Protein AF-A0A497MP72-F1 (afdb_monomer_lite)

Sequence (82 aa):
MFFEFDSFIDFIKEITRYKSTLRIFETLALDQDTIQIRAISQTQKNTYYFEDIFDAKQAQRIINQLYDLGFVKARSIKMWEG

pLDDT: mean 82.25, std 14.63, range [37.78, 95.0]

Secondary structure (DSSP, 8-state):
-EEEES-HHHHHHHHHHTTPPEEEEEEEE-SSSEEEEEEEEE-SS-EEEEEEEEEHHHHHHHHHHHHHTTS--S--------

Structure (mmCIF, N/CA/C/O backbone):
data_AF-A0A497MP72-F1
#
_entry.id   AF-A0A497MP72-F1
#
loop_
_atom_site.group_PDB
_atom_site.id
_atom_site.type_symbol
_atom_site.label_atom_id
_atom_site.label_alt_id
_atom_site.label_comp_id
_atom_site.label_asym_id
_atom_site.label_entity_id
_atom_site.label_seq_id
_atom_site.pdbx_PDB_ins_code
_atom_site.Cartn_x
_atom_site.Cartn_y
_atom_site.Cartn_z
_atom_site.occupancy
_atom_site.B_iso_or_equiv
_atom_site.auth_seq_id
_atom_site.auth_comp_id
_atom_site.auth_asym_id
_atom_site.auth_atom_id
_atom_site.pdbx_PDB_model_num
ATOM 1 N N . MET A 1 1 ? -3.378 12.359 15.909 1.00 87.38 1 MET A N 1
ATOM 2 C CA . MET A 1 1 ? -1.932 12.047 15.944 1.00 87.38 1 MET A CA 1
ATOM 3 C C . MET A 1 1 ? -1.531 11.473 14.594 1.00 87.38 1 MET A C 1
ATOM 5 O O . MET A 1 1 ? -2.366 10.814 13.979 1.00 87.38 1 MET A O 1
ATOM 9 N N . PHE A 1 2 ? -0.332 11.787 14.111 1.00 91.56 2 PHE A N 1
ATOM 10 C CA . PHE A 1 2 ? 0.166 11.349 12.805 1.00 91.56 2 PHE A CA 1
ATOM 11 C C . PHE A 1 2 ? 1.231 10.269 13.004 1.00 91.56 2 PHE A C 1
ATOM 13 O O . PHE A 1 2 ? 2.085 10.432 13.873 1.00 91.56 2 PHE A O 1
ATOM 20 N N . PHE A 1 3 ? 1.136 9.176 12.251 1.00 92.56 3 PHE A N 1
ATOM 21 C CA . PHE A 1 3 ? 2.057 8.044 12.317 1.00 92.56 3 PHE A CA 1
ATOM 22 C C . PHE A 1 3 ? 2.551 7.702 10.915 1.00 92.56 3 PHE A C 1
ATOM 24 O O . PHE A 1 3 ? 1.735 7.436 10.031 1.00 92.56 3 PHE A O 1
ATOM 31 N N . GLU A 1 4 ? 3.866 7.673 10.749 1.00 94.94 4 GLU A N 1
ATOM 32 C CA . GLU A 1 4 ? 4.548 7.270 9.520 1.00 94.94 4 GLU A CA 1
ATOM 33 C C . GLU A 1 4 ? 5.116 5.862 9.699 1.00 94.94 4 GLU A C 1
ATOM 35 O O . GLU A 1 4 ? 5.550 5.498 10.795 1.00 94.94 4 GLU A O 1
ATOM 40 N N . PHE A 1 5 ? 5.060 5.058 8.641 1.00 93.94 5 PHE A N 1
ATOM 41 C CA . PHE A 1 5 ? 5.540 3.681 8.642 1.00 93.94 5 PHE A CA 1
ATOM 42 C C . PHE A 1 5 ? 6.574 3.501 7.540 1.00 93.94 5 PHE A C 1
ATOM 44 O O . PHE A 1 5 ? 6.274 3.767 6.381 1.00 93.94 5 PHE A O 1
ATOM 51 N N . ASP A 1 6 ? 7.727 2.938 7.894 1.00 91.88 6 ASP A N 1
ATOM 52 C CA . ASP A 1 6 ? 8.752 2.524 6.924 1.00 91.88 6 ASP A CA 1
ATOM 53 C C . ASP A 1 6 ? 8.427 1.158 6.290 1.00 91.88 6 ASP A C 1
ATOM 55 O O . ASP A 1 6 ? 8.980 0.763 5.272 1.00 91.88 6 ASP A O 1
ATOM 59 N N . SER A 1 7 ? 7.525 0.392 6.913 1.00 90.50 7 SER A N 1
ATOM 60 C CA . SER A 1 7 ? 7.158 -0.966 6.509 1.00 90.50 7 SER A CA 1
ATOM 61 C C . SER A 1 7 ? 5.713 -1.005 6.038 1.00 90.50 7 SER A C 1
ATOM 63 O O . SER A 1 7 ? 4.779 -0.806 6.823 1.00 90.50 7 SER A O 1
ATOM 65 N N . PHE A 1 8 ? 5.516 -1.345 4.760 1.00 88.25 8 PHE A N 1
ATOM 66 C CA . PHE A 1 8 ? 4.177 -1.499 4.187 1.00 88.25 8 PHE A CA 1
ATOM 67 C C . PHE A 1 8 ? 3.354 -2.539 4.955 1.00 88.25 8 PHE A C 1
ATOM 69 O O . PHE A 1 8 ? 2.165 -2.356 5.204 1.00 88.25 8 PHE A O 1
ATOM 76 N N . ILE A 1 9 ? 3.996 -3.629 5.385 1.00 89.75 9 ILE A N 1
ATOM 77 C CA . ILE A 1 9 ? 3.339 -4.696 6.142 1.00 89.75 9 ILE A CA 1
ATOM 78 C C . ILE A 1 9 ? 2.816 -4.163 7.478 1.00 89.75 9 ILE A C 1
ATOM 80 O O . ILE A 1 9 ? 1.692 -4.488 7.864 1.00 89.75 9 ILE A O 1
ATOM 84 N N . ASP A 1 10 ? 3.601 -3.355 8.187 1.00 91.19 10 ASP A N 1
ATOM 85 C CA . ASP A 1 10 ?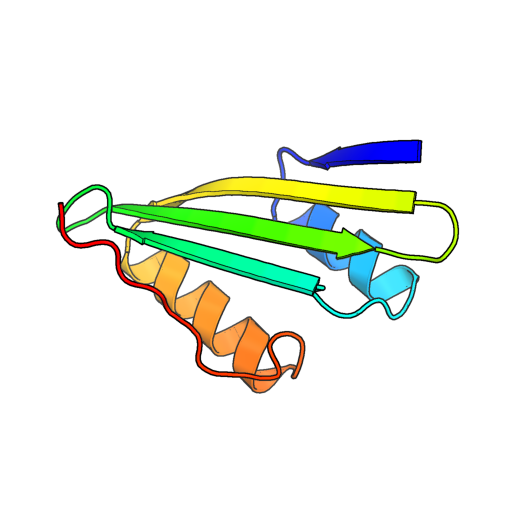 3.189 -2.834 9.491 1.00 91.19 10 ASP A CA 1
ATOM 86 C C . ASP A 1 10 ? 2.116 -1.754 9.354 1.00 91.19 10 ASP A C 1
ATOM 88 O O . ASP A 1 10 ? 1.151 -1.766 10.121 1.00 91.19 10 ASP A O 1
ATOM 92 N N . PHE A 1 11 ? 2.186 -0.935 8.300 1.00 92.12 11 PHE A N 1
ATOM 93 C CA . PHE A 1 11 ? 1.091 -0.050 7.910 1.00 92.12 11 PHE A CA 1
ATOM 94 C C . PHE A 1 11 ? -0.213 -0.833 7.686 1.00 92.12 11 PHE A C 1
ATOM 96 O O . PHE A 1 11 ? -1.236 -0.527 8.304 1.00 92.12 11 PHE A O 1
ATOM 103 N N . ILE A 1 12 ? -0.183 -1.891 6.864 1.00 89.00 12 ILE A N 1
ATOM 104 C CA . ILE A 1 12 ? -1.366 -2.716 6.579 1.00 89.00 12 ILE A CA 1
ATOM 105 C C . ILE A 1 12 ? -1.912 -3.380 7.847 1.00 89.00 12 ILE A C 1
ATOM 107 O O . ILE A 1 12 ? -3.129 -3.375 8.067 1.00 89.00 12 ILE A O 1
ATOM 111 N N . LYS A 1 13 ? -1.046 -3.917 8.715 1.00 89.44 13 LYS A N 1
ATOM 112 C CA . LYS A 1 13 ? -1.468 -4.488 10.005 1.00 89.44 13 LYS A CA 1
ATOM 113 C C . LYS A 1 13 ? -2.204 -3.457 10.855 1.00 89.44 13 LYS A C 1
ATOM 115 O O . LYS A 1 13 ? -3.251 -3.781 11.419 1.00 89.44 13 LYS A O 1
ATOM 120 N N . GLU A 1 14 ? -1.689 -2.233 10.934 1.00 89.38 14 GLU A N 1
ATOM 121 C CA . GLU A 1 14 ? -2.263 -1.198 11.790 1.00 89.38 14 GLU A CA 1
ATOM 122 C C . GLU A 1 14 ? -3.628 -0.735 11.276 1.00 89.38 14 GLU A C 1
ATOM 124 O O . GLU A 1 14 ? -4.606 -0.701 12.029 1.00 89.38 14 GLU A O 1
ATOM 129 N N . ILE A 1 15 ? -3.749 -0.462 9.974 1.00 87.31 15 ILE A N 1
ATOM 130 C CA . ILE A 1 15 ? -5.031 -0.026 9.405 1.00 87.31 15 ILE A CA 1
ATOM 131 C C . ILE A 1 15 ? -6.084 -1.141 9.473 1.00 87.31 15 ILE A C 1
ATOM 133 O O . ILE A 1 15 ? -7.262 -0.859 9.705 1.00 87.31 15 ILE A O 1
ATOM 137 N N . THR A 1 16 ? -5.663 -2.406 9.356 1.00 85.94 16 THR A N 1
ATOM 138 C CA . THR A 1 16 ? -6.550 -3.572 9.481 1.00 85.94 16 THR A CA 1
ATOM 139 C C . THR A 1 16 ? -7.008 -3.767 10.924 1.00 85.94 16 THR A C 1
ATOM 141 O O . THR A 1 16 ? -8.193 -4.014 11.157 1.00 85.94 16 THR A O 1
ATOM 144 N N . ARG A 1 17 ? -6.113 -3.589 11.910 1.00 86.12 17 ARG A N 1
ATOM 145 C CA . ARG A 1 17 ? -6.434 -3.667 13.349 1.00 86.12 17 ARG A CA 1
ATOM 146 C C . ARG A 1 17 ? -7.591 -2.740 13.718 1.00 86.12 17 ARG A C 1
ATOM 148 O O . ARG A 1 17 ? -8.478 -3.136 14.470 1.00 86.12 17 ARG A O 1
ATOM 155 N N . TYR A 1 18 ? -7.608 -1.533 13.159 1.00 81.69 18 TYR A N 1
ATOM 156 C CA . TYR A 1 18 ? -8.660 -0.546 13.412 1.00 81.69 18 TYR A CA 1
ATOM 157 C C . TYR A 1 18 ? -9.822 -0.590 12.417 1.00 81.69 18 TYR A C 1
ATOM 159 O O . TYR A 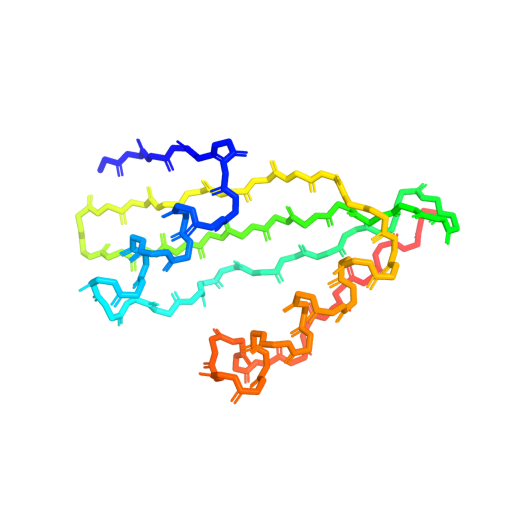1 18 ? -10.693 0.279 12.472 1.00 81.69 18 TYR A O 1
ATOM 167 N N . LYS A 1 19 ? -9.859 -1.590 11.522 1.00 76.12 19 LYS A N 1
ATOM 168 C CA . LYS A 1 19 ? -10.864 -1.723 10.451 1.00 76.12 19 LYS A CA 1
ATOM 169 C C . LYS A 1 19 ? -11.018 -0.434 9.634 1.00 76.12 19 LYS A C 1
ATOM 171 O O . LYS A 1 19 ? -12.121 -0.061 9.234 1.00 76.12 19 LYS A O 1
ATOM 176 N N . SER A 1 20 ? -9.908 0.266 9.429 1.00 74.38 20 SER A N 1
ATOM 177 C CA . SER A 1 20 ? -9.868 1.534 8.713 1.00 74.38 20 SER A CA 1
ATOM 178 C C . SER A 1 20 ? -9.692 1.286 7.217 1.00 74.38 20 SER A C 1
ATOM 180 O O . SER A 1 20 ? -8.878 0.462 6.807 1.00 74.38 20 SER A O 1
ATOM 182 N N . THR A 1 21 ? -10.441 2.011 6.390 1.00 74.69 21 THR A N 1
ATOM 183 C CA . THR A 1 21 ? -10.279 1.984 4.930 1.00 74.69 21 THR A CA 1
ATOM 184 C C . THR A 1 21 ? -9.188 2.954 4.496 1.00 74.69 21 THR A C 1
ATOM 186 O O . THR A 1 21 ? -9.040 4.020 5.102 1.00 74.69 21 THR A O 1
ATOM 189 N N . LEU A 1 22 ? -8.488 2.643 3.403 1.00 80.31 22 LEU A N 1
ATOM 190 C CA . LEU A 1 22 ? -7.595 3.612 2.771 1.00 80.31 22 LEU A CA 1
ATOM 191 C C . LEU A 1 22 ? -8.422 4.813 2.300 1.00 80.31 22 LEU A C 1
ATOM 193 O O . LEU A 1 22 ? -9.419 4.665 1.592 1.00 80.31 22 LEU A O 1
ATOM 197 N N . ARG A 1 23 ? -8.039 6.004 2.760 1.00 79.38 23 ARG A N 1
ATOM 198 C CA . ARG A 1 23 ? -8.644 7.278 2.355 1.00 79.38 23 ARG A CA 1
ATOM 199 C C . ARG A 1 23 ? -7.996 7.797 1.085 1.00 79.38 23 ARG A C 1
ATOM 201 O O . ARG A 1 23 ? -8.698 8.290 0.210 1.00 79.38 23 ARG A O 1
ATOM 208 N N . ILE A 1 24 ? -6.675 7.672 1.011 1.00 80.12 24 ILE A N 1
ATOM 209 C CA . ILE A 1 24 ? -5.867 8.031 -0.148 1.00 80.12 24 ILE A CA 1
ATOM 210 C C . ILE A 1 24 ? -4.998 6.822 -0.467 1.00 80.12 24 ILE A C 1
ATOM 212 O O . ILE A 1 24 ? -4.400 6.225 0.428 1.00 80.12 24 ILE A O 1
ATOM 216 N N . PHE A 1 25 ? -4.969 6.451 -1.738 1.00 84.62 25 PHE A N 1
ATOM 217 C CA . PHE A 1 25 ? -4.042 5.475 -2.280 1.00 84.62 25 PHE A CA 1
ATOM 218 C C . PHE A 1 25 ? -3.642 5.970 -3.667 1.00 84.62 25 PHE A C 1
ATOM 220 O O . PHE A 1 25 ? -4.463 5.989 -4.585 1.00 84.62 25 PHE A O 1
ATOM 227 N N . GLU A 1 26 ? -2.411 6.448 -3.776 1.00 84.88 26 GLU A N 1
ATOM 228 C CA . GLU A 1 26 ? -1.838 7.068 -4.962 1.00 84.88 26 GLU A CA 1
ATOM 229 C C . GLU A 1 26 ? -0.642 6.243 -5.420 1.00 84.88 26 GLU A C 1
ATOM 231 O O . GLU A 1 26 ? 0.144 5.751 -4.610 1.00 84.88 26 GLU A O 1
ATOM 236 N N . THR A 1 27 ? -0.512 6.096 -6.731 1.00 85.06 27 THR A N 1
ATOM 237 C CA . THR A 1 27 ? 0.628 5.435 -7.360 1.00 85.06 27 THR A CA 1
ATOM 238 C C . THR A 1 27 ? 1.200 6.372 -8.407 1.00 85.06 27 THR A C 1
ATOM 240 O O . THR A 1 27 ? 0.453 6.823 -9.279 1.00 85.06 27 THR A O 1
ATOM 243 N N . LEU A 1 28 ? 2.498 6.638 -8.342 1.00 85.75 28 LEU A N 1
ATOM 244 C CA . LEU A 1 28 ? 3.218 7.468 -9.299 1.00 85.75 28 LEU A CA 1
ATOM 245 C C . LEU A 1 28 ? 4.293 6.614 -9.971 1.00 85.75 28 LEU A C 1
ATOM 247 O O . LEU A 1 28 ? 5.158 6.069 -9.290 1.00 85.75 28 LEU A O 1
ATOM 251 N N . ALA A 1 29 ? 4.229 6.476 -11.294 1.00 86.69 29 ALA A N 1
ATOM 252 C CA . ALA A 1 29 ? 5.311 5.856 -12.051 1.00 86.69 29 ALA A CA 1
ATOM 253 C C . ALA A 1 29 ? 6.489 6.838 -12.087 1.00 86.69 29 ALA A C 1
ATOM 255 O O . ALA A 1 29 ? 6.333 7.953 -12.582 1.00 86.69 29 ALA A O 1
ATOM 256 N N . LEU A 1 30 ? 7.630 6.450 -11.515 1.00 82.19 30 LEU A N 1
ATOM 257 C CA . LEU A 1 30 ? 8.839 7.280 -11.531 1.00 82.19 30 LEU A CA 1
ATOM 258 C C . LEU A 1 30 ? 9.681 6.984 -12.778 1.00 82.19 30 LEU A C 1
ATOM 260 O O . LEU A 1 30 ? 10.246 7.898 -13.376 1.00 82.19 30 LEU A O 1
ATOM 264 N N . ASP A 1 31 ? 9.715 5.719 -13.194 1.00 85.56 31 ASP A N 1
ATOM 265 C CA . ASP A 1 31 ? 10.321 5.245 -14.437 1.00 85.56 31 ASP A CA 1
ATOM 266 C C . ASP A 1 31 ? 9.593 3.971 -14.938 1.00 85.56 31 ASP A C 1
ATOM 268 O O . ASP A 1 31 ? 8.488 3.659 -14.488 1.00 85.56 31 ASP A O 1
ATOM 272 N N . GLN A 1 32 ? 10.166 3.253 -15.915 1.00 82.06 32 GLN A N 1
ATOM 273 C CA . GLN A 1 32 ? 9.562 2.030 -16.476 1.00 82.06 32 GLN A CA 1
ATOM 274 C C . GLN A 1 32 ? 9.524 0.853 -15.489 1.00 82.06 32 GLN A C 1
ATOM 276 O O . GLN A 1 32 ? 8.687 -0.041 -15.633 1.00 82.06 32 GLN A O 1
ATOM 281 N N . ASP A 1 33 ? 10.412 0.855 -14.500 1.00 89.00 33 ASP A N 1
ATOM 282 C CA . ASP A 1 33 ? 10.652 -0.247 -13.581 1.00 89.00 33 ASP A CA 1
ATOM 283 C C . ASP A 1 33 ? 10.269 0.087 -12.135 1.00 89.00 33 ASP A C 1
ATOM 285 O O . ASP A 1 33 ? 10.178 -0.838 -11.332 1.00 89.00 33 ASP A O 1
ATOM 289 N N . THR A 1 34 ? 9.974 1.345 -11.793 1.00 90.56 34 THR A N 1
ATOM 290 C CA . THR A 1 34 ? 9.665 1.774 -10.424 1.00 90.56 34 THR A CA 1
ATOM 291 C C . THR A 1 34 ? 8.364 2.572 -10.307 1.00 90.56 34 THR A C 1
ATOM 293 O O . THR A 1 34 ? 8.021 3.443 -11.112 1.00 90.56 34 THR A O 1
ATOM 296 N N . ILE A 1 35 ? 7.606 2.262 -9.255 1.00 90.00 35 ILE A N 1
ATOM 297 C CA . ILE A 1 35 ? 6.346 2.909 -8.899 1.00 90.00 35 ILE A CA 1
ATOM 298 C C . ILE A 1 35 ? 6.418 3.313 -7.431 1.00 90.00 35 ILE A C 1
ATOM 300 O O . ILE A 1 35 ? 6.576 2.475 -6.542 1.00 90.00 35 ILE A O 1
ATOM 304 N N . GLN A 1 36 ? 6.236 4.601 -7.173 1.00 91.00 36 GLN A N 1
ATOM 305 C CA . GLN A 1 36 ? 6.007 5.112 -5.834 1.00 91.00 36 GLN A CA 1
ATOM 306 C C . GLN A 1 36 ? 4.562 4.837 -5.420 1.00 91.00 36 GLN A C 1
ATOM 308 O O . GLN A 1 36 ? 3.628 5.144 -6.162 1.00 91.00 36 GLN A O 1
ATOM 313 N N . ILE A 1 37 ? 4.371 4.285 -4.226 1.00 90.31 37 ILE A N 1
ATOM 314 C CA . ILE A 1 37 ? 3.059 4.102 -3.607 1.00 90.31 37 ILE A CA 1
ATOM 315 C C . ILE A 1 37 ? 2.968 5.034 -2.411 1.00 90.31 37 ILE A C 1
ATOM 317 O O . ILE A 1 37 ? 3.787 4.948 -1.502 1.00 90.31 37 ILE A O 1
ATOM 321 N N . ARG A 1 38 ? 1.919 5.856 -2.373 1.00 91.12 38 ARG A N 1
ATOM 322 C CA . ARG A 1 38 ? 1.540 6.658 -1.210 1.00 91.12 38 ARG A CA 1
ATOM 323 C C . ARG A 1 38 ? 0.164 6.234 -0.721 1.00 91.12 38 ARG A C 1
ATOM 325 O O . ARG A 1 38 ? -0.802 6.205 -1.481 1.00 91.12 38 ARG A O 1
ATOM 332 N N . ALA A 1 39 ? 0.055 5.932 0.564 1.00 91.00 39 ALA A N 1
ATOM 333 C CA . ALA A 1 39 ? -1.175 5.474 1.183 1.00 91.00 39 ALA A CA 1
ATOM 334 C C . ALA A 1 39 ? -1.451 6.234 2.482 1.00 91.00 39 ALA A C 1
ATOM 336 O O . ALA A 1 39 ? -0.580 6.393 3.334 1.00 91.00 39 ALA A O 1
ATOM 337 N N . ILE A 1 40 ? -2.699 6.672 2.650 1.00 89.75 40 ILE A N 1
ATOM 338 C CA . ILE A 1 40 ? -3.174 7.324 3.870 1.00 89.75 40 ILE A CA 1
ATOM 339 C C . ILE A 1 40 ? -4.438 6.629 4.344 1.00 89.75 40 ILE A C 1
ATOM 341 O O . ILE A 1 40 ? -5.405 6.460 3.597 1.00 89.75 40 ILE A O 1
ATOM 345 N N . SER A 1 41 ? -4.451 6.271 5.620 1.00 89.12 41 SER A N 1
ATOM 346 C CA . SER A 1 41 ? -5.625 5.769 6.325 1.00 89.12 41 SER A CA 1
ATOM 347 C C . SER A 1 41 ? -5.902 6.645 7.534 1.00 89.12 41 SER A C 1
ATOM 349 O O . SER A 1 41 ? -4.983 7.177 8.151 1.00 89.12 41 SER A O 1
ATOM 351 N N . GLN A 1 42 ? -7.172 6.821 7.883 1.00 86.56 42 GLN A N 1
ATOM 352 C CA . GLN A 1 42 ? -7.551 7.731 8.957 1.00 86.56 42 GLN A CA 1
ATOM 353 C C . GLN A 1 42 ? -8.667 7.140 9.814 1.00 86.56 42 GLN A C 1
ATOM 355 O O . GLN A 1 42 ? -9.728 6.768 9.309 1.00 86.56 42 GLN A O 1
ATOM 360 N N . THR A 1 43 ? -8.442 7.125 11.125 1.00 87.25 43 THR A N 1
ATOM 361 C CA . THR A 1 43 ? -9.468 6.889 12.148 1.00 87.25 43 THR A CA 1
ATOM 362 C C . THR A 1 43 ? -9.906 8.220 12.763 1.00 87.25 43 THR A C 1
ATOM 364 O O . THR A 1 43 ? -9.372 9.276 12.439 1.00 87.25 43 THR A O 1
ATOM 367 N N . GLN A 1 44 ? -10.857 8.204 13.702 1.00 84.81 44 GLN A N 1
ATOM 368 C CA . GLN A 1 44 ? -11.321 9.430 14.370 1.00 84.81 44 GLN A CA 1
ATOM 369 C C . GLN A 1 44 ? -10.203 10.234 15.057 1.00 84.81 44 GLN A C 1
ATOM 371 O O . GLN A 1 44 ? -10.343 11.439 15.232 1.00 84.81 44 GLN A O 1
ATOM 376 N N . LYS A 1 45 ? -9.115 9.576 15.481 1.00 87.38 45 LYS A N 1
ATOM 377 C CA . LYS A 1 45 ? -8.041 10.204 16.271 1.00 87.38 45 LYS A CA 1
ATOM 378 C C . LYS A 1 45 ? -6.672 10.163 15.593 1.00 87.38 45 LYS A C 1
ATOM 380 O O . LYS A 1 45 ? -5.808 10.977 15.931 1.00 87.38 45 LYS A O 1
ATOM 385 N N . ASN A 1 46 ? -6.469 9.241 14.651 1.00 89.25 46 ASN A N 1
ATOM 386 C CA . ASN A 1 46 ? -5.156 8.946 14.090 1.00 89.25 46 ASN A CA 1
ATOM 387 C C . ASN A 1 46 ? -5.172 9.007 12.567 1.00 89.25 46 ASN A C 1
ATOM 389 O O . ASN A 1 46 ? -6.116 8.537 11.933 1.00 8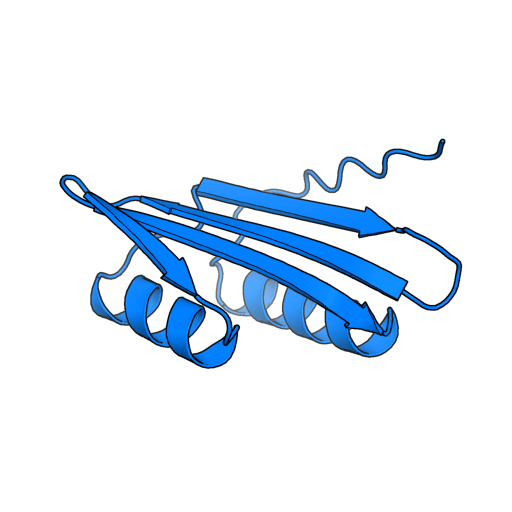9.25 46 ASN A O 1
ATOM 393 N N . THR A 1 47 ? -4.084 9.519 12.011 1.00 90.62 47 THR A N 1
ATOM 394 C CA . THR A 1 47 ? -3.761 9.430 10.591 1.00 90.62 47 THR A CA 1
ATOM 395 C C . THR A 1 47 ? -2.529 8.545 10.458 1.00 90.62 47 THR A C 1
ATOM 397 O O . THR A 1 47 ? -1.537 8.772 11.149 1.00 90.62 47 THR A O 1
ATOM 400 N N . TYR A 1 48 ? -2.619 7.538 9.600 1.00 92.31 48 TYR A N 1
ATOM 401 C CA . TYR A 1 48 ? -1.557 6.591 9.288 1.00 92.31 48 TYR A CA 1
ATOM 402 C C . TYR A 1 48 ? -1.097 6.853 7.862 1.00 92.31 48 TYR A C 1
ATOM 404 O O . TYR A 1 48 ? -1.931 6.905 6.953 1.00 92.31 48 TYR A O 1
ATOM 412 N N . TYR A 1 49 ? 0.204 7.014 7.690 1.00 93.50 49 TYR A N 1
ATOM 413 C CA . TYR A 1 49 ? 0.846 7.366 6.438 1.00 93.50 49 TYR A CA 1
ATOM 414 C C . TYR A 1 49 ? 1.884 6.319 6.062 1.00 93.50 49 TYR A C 1
ATOM 416 O O . TYR A 1 49 ? 2.623 5.831 6.917 1.00 93.50 49 TYR A O 1
ATOM 424 N N . PHE A 1 50 ? 1.931 5.998 4.778 1.00 94.38 50 PHE A N 1
ATOM 425 C CA . PHE A 1 50 ? 2.962 5.170 4.186 1.00 94.38 50 PHE A CA 1
ATOM 426 C C . PHE A 1 50 ? 3.327 5.732 2.814 1.00 94.38 50 PHE A C 1
ATOM 428 O O . PHE A 1 50 ? 2.438 6.045 2.018 1.00 94.38 50 PHE A O 1
ATOM 435 N N . GLU A 1 51 ? 4.619 5.828 2.532 1.00 93.88 51 GLU A N 1
ATOM 436 C CA . GLU A 1 51 ? 5.144 6.187 1.221 1.00 93.88 51 GLU A CA 1
ATOM 437 C C . GLU A 1 51 ? 6.451 5.448 0.986 1.00 93.88 51 GLU A C 1
ATOM 439 O O . GLU A 1 51 ? 7.356 5.529 1.809 1.00 93.88 51 GLU A O 1
ATOM 444 N N . ASP A 1 52 ? 6.539 4.732 -0.131 1.00 95.00 52 ASP A N 1
ATOM 445 C CA . ASP A 1 52 ? 7.764 4.040 -0.523 1.00 95.00 52 ASP A CA 1
ATOM 446 C C . ASP A 1 52 ? 7.785 3.786 -2.036 1.00 95.00 52 ASP A C 1
ATOM 448 O O . ASP A 1 52 ? 6.760 3.904 -2.721 1.00 95.00 52 ASP A O 1
ATOM 452 N N . ILE A 1 53 ? 8.960 3.450 -2.559 1.00 93.81 53 ILE A N 1
ATOM 453 C CA . ILE A 1 53 ? 9.206 3.151 -3.967 1.00 93.81 53 ILE A CA 1
ATOM 454 C C . ILE A 1 53 ? 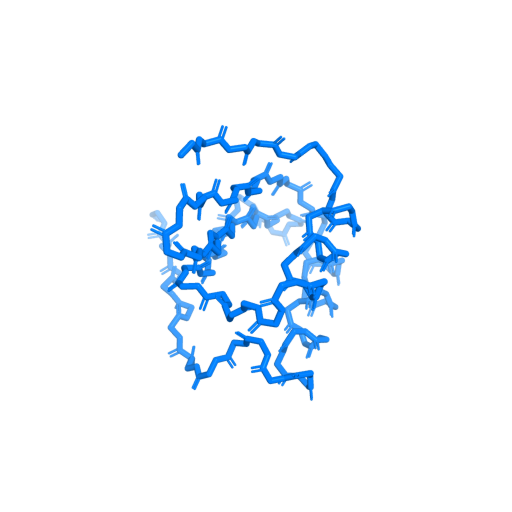9.395 1.646 -4.120 1.00 93.81 53 ILE A C 1
ATOM 456 O O . ILE A 1 53 ? 10.217 1.025 -3.454 1.00 93.81 53 ILE A O 1
ATOM 460 N N . PHE A 1 54 ? 8.646 1.063 -5.048 1.00 91.69 54 PHE A N 1
ATOM 461 C CA . PHE A 1 54 ? 8.697 -0.362 -5.341 1.00 91.69 54 PHE A CA 1
ATOM 462 C C . PHE A 1 54 ? 9.026 -0.599 -6.803 1.00 91.69 54 PHE A C 1
ATOM 464 O O . PHE A 1 54 ? 8.675 0.208 -7.663 1.00 91.69 54 PHE A O 1
ATOM 471 N N . ASP A 1 55 ? 9.570 -1.778 -7.1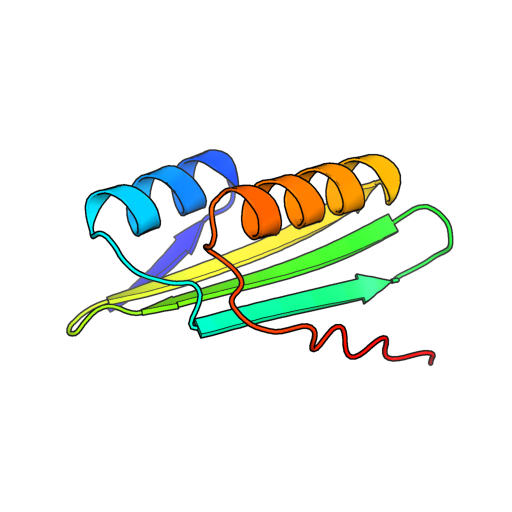00 1.00 93.69 55 ASP A N 1
ATOM 472 C CA . ASP A 1 55 ? 9.581 -2.283 -8.468 1.00 93.69 55 ASP A CA 1
ATOM 473 C C . ASP A 1 55 ? 8.144 -2.341 -9.014 1.00 93.69 55 ASP A C 1
ATOM 475 O O . ASP A 1 55 ? 7.217 -2.772 -8.318 1.00 93.69 55 ASP A O 1
ATOM 479 N N . ALA A 1 56 ? 7.938 -2.001 -10.283 1.00 89.25 56 ALA A N 1
ATOM 480 C CA . ALA A 1 56 ? 6.623 -1.906 -10.913 1.00 89.25 56 ALA A CA 1
ATOM 481 C C . ALA A 1 56 ? 5.822 -3.213 -10.785 1.00 89.25 56 ALA A C 1
ATOM 483 O O . ALA A 1 56 ? 4.622 -3.209 -10.497 1.00 89.25 56 ALA A O 1
ATOM 484 N N . LYS A 1 57 ? 6.497 -4.365 -10.911 1.00 91.19 57 LYS A N 1
ATOM 485 C CA . LYS A 1 57 ? 5.882 -5.687 -10.699 1.00 91.19 57 LYS A CA 1
ATOM 486 C C . LYS A 1 57 ? 5.429 -5.889 -9.255 1.00 91.19 57 LYS A C 1
ATOM 488 O O . LYS A 1 57 ? 4.371 -6.476 -9.026 1.00 91.19 57 LYS A O 1
ATOM 493 N N . GLN A 1 58 ? 6.222 -5.444 -8.283 1.00 91.12 58 GLN A N 1
ATOM 494 C CA . GLN A 1 58 ? 5.886 -5.556 -6.866 1.00 91.12 58 GLN A CA 1
ATOM 495 C C . GLN A 1 58 ? 4.738 -4.612 -6.508 1.00 91.12 58 GLN A C 1
ATOM 497 O O . GLN A 1 58 ? 3.758 -5.058 -5.908 1.00 91.12 58 GLN A O 1
ATOM 502 N N . ALA A 1 59 ? 4.810 -3.358 -6.954 1.00 89.31 59 ALA A N 1
ATOM 503 C CA . ALA A 1 59 ? 3.747 -2.377 -6.797 1.00 89.31 59 ALA A CA 1
ATOM 504 C C . ALA A 1 59 ? 2.424 -2.899 -7.361 1.00 89.31 59 ALA A C 1
ATOM 506 O O . ALA A 1 59 ? 1.418 -2.920 -6.656 1.00 89.31 59 ALA A O 1
ATOM 507 N N . GLN A 1 60 ? 2.4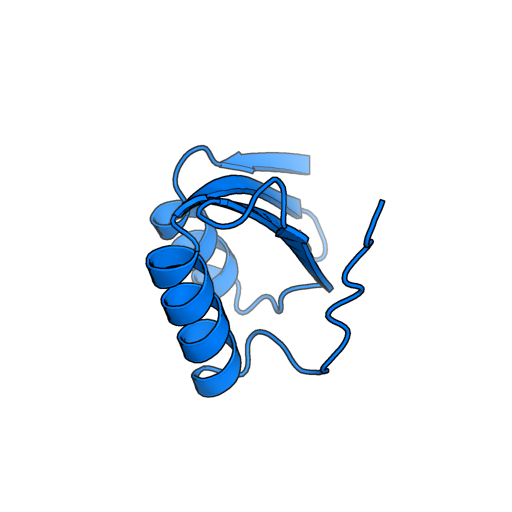24 -3.426 -8.589 1.00 87.81 60 GLN A N 1
ATOM 508 C CA . GLN A 1 60 ? 1.207 -3.952 -9.205 1.00 87.81 60 GLN A CA 1
ATOM 509 C C . GLN A 1 60 ? 0.598 -5.117 -8.413 1.00 87.81 60 GLN A C 1
ATOM 511 O O . GLN A 1 60 ? -0.625 -5.214 -8.301 1.00 87.81 60 GLN A O 1
ATOM 516 N N . ARG A 1 61 ? 1.426 -5.989 -7.820 1.00 90.56 61 ARG A N 1
ATOM 517 C CA . ARG A 1 61 ? 0.940 -7.067 -6.942 1.00 90.56 61 ARG A CA 1
ATOM 518 C C . ARG A 1 61 ? 0.278 -6.510 -5.684 1.00 90.56 61 ARG A C 1
ATOM 520 O O . ARG A 1 61 ? -0.803 -6.978 -5.338 1.00 90.56 61 ARG A O 1
ATOM 527 N N . ILE A 1 62 ? 0.886 -5.508 -5.047 1.00 88.50 62 ILE A N 1
ATOM 528 C CA . ILE A 1 62 ? 0.318 -4.825 -3.876 1.00 88.50 62 ILE A CA 1
ATOM 529 C C . ILE A 1 62 ? -1.030 -4.189 -4.233 1.00 88.50 62 ILE A C 1
ATOM 531 O O . ILE A 1 62 ? -2.022 -4.412 -3.543 1.00 88.50 62 ILE A O 1
ATOM 535 N N . ILE A 1 63 ? -1.084 -3.448 -5.342 1.00 86.06 63 ILE A N 1
ATOM 536 C CA . ILE A 1 63 ? -2.297 -2.780 -5.824 1.00 86.06 63 ILE A CA 1
ATOM 537 C C . ILE A 1 63 ? -3.423 -3.801 -6.020 1.00 86.06 63 ILE A C 1
ATOM 539 O O . ILE A 1 63 ? -4.515 -3.619 -5.484 1.00 86.06 63 ILE A O 1
ATOM 543 N N . ASN A 1 64 ? -3.152 -4.899 -6.733 1.00 87.25 64 ASN A N 1
ATOM 544 C CA . ASN A 1 64 ? -4.143 -5.946 -6.985 1.00 87.25 64 ASN A CA 1
ATOM 545 C C . ASN A 1 64 ? -4.652 -6.573 -5.677 1.00 87.25 64 ASN A C 1
ATOM 547 O O . ASN A 1 64 ? -5.858 -6.700 -5.495 1.00 87.25 64 ASN A O 1
ATOM 551 N N . GLN A 1 65 ? -3.757 -6.874 -4.731 1.00 87.38 65 GLN A N 1
ATOM 552 C CA . GLN A 1 65 ? -4.145 -7.408 -3.422 1.00 87.38 65 GLN A CA 1
ATOM 553 C C . GLN A 1 65 ? -5.044 -6.442 -2.641 1.00 87.38 65 GLN A C 1
ATOM 555 O O . GLN A 1 65 ? -6.019 -6.868 -2.024 1.00 87.38 65 GLN A O 1
ATOM 560 N N . LEU A 1 66 ? -4.755 -5.140 -2.669 1.00 84.25 66 LEU A N 1
ATOM 561 C CA . LEU A 1 66 ? -5.584 -4.139 -1.995 1.00 84.25 66 LEU A CA 1
ATOM 562 C C . LEU A 1 66 ? -6.974 -3.997 -2.630 1.00 84.25 66 LEU A C 1
ATOM 564 O O . LEU A 1 66 ? -7.944 -3.748 -1.908 1.00 84.25 66 LEU A O 1
ATOM 568 N N . TYR A 1 67 ? -7.081 -4.165 -3.951 1.00 83.12 67 TYR A N 1
ATOM 569 C CA . TYR A 1 67 ? -8.368 -4.237 -4.645 1.00 83.12 67 TYR A CA 1
ATOM 570 C C . TYR A 1 67 ? -9.149 -5.494 -4.257 1.00 83.12 67 TYR A C 1
ATOM 572 O O . TYR A 1 67 ? -10.311 -5.376 -3.869 1.00 83.12 67 TYR A O 1
ATOM 580 N N . ASP A 1 68 ? -8.512 -6.667 -4.294 1.00 83.62 68 ASP A N 1
ATOM 581 C CA . ASP A 1 68 ? -9.143 -7.952 -3.960 1.00 83.62 68 ASP A CA 1
ATOM 582 C C . ASP A 1 68 ? -9.658 -7.978 -2.513 1.00 83.62 68 ASP A C 1
ATOM 584 O O . ASP A 1 68 ? -10.728 -8.513 -2.223 1.00 83.62 68 ASP A O 1
ATOM 588 N N . LEU A 1 69 ? -8.924 -7.342 -1.598 1.00 82.25 69 LEU A N 1
ATOM 589 C CA . LEU A 1 69 ? -9.298 -7.202 -0.190 1.00 82.25 69 LEU A CA 1
ATOM 590 C C . LEU A 1 69 ? -10.299 -6.058 0.071 1.00 82.25 69 LEU A C 1
ATOM 592 O O . LEU A 1 69 ? -10.738 -5.871 1.207 1.00 82.25 69 LEU A O 1
ATOM 596 N N . GLY A 1 70 ? -10.659 -5.272 -0.948 1.00 76.44 70 GLY A N 1
ATOM 597 C CA . GLY A 1 70 ? -11.622 -4.174 -0.836 1.00 76.44 70 GLY A CA 1
ATOM 598 C C . GLY A 1 70 ? -11.123 -2.948 -0.060 1.00 76.44 70 GLY A C 1
ATOM 599 O O . GLY A 1 70 ? -11.938 -2.118 0.358 1.00 76.44 70 GLY A O 1
ATOM 600 N N . PHE A 1 71 ? -9.805 -2.809 0.135 1.00 76.25 71 PHE A N 1
ATOM 601 C CA . PHE A 1 71 ? -9.198 -1.631 0.768 1.00 76.25 71 PHE A CA 1
ATOM 602 C C . PHE A 1 71 ? -9.262 -0.394 -0.130 1.00 76.25 71 PHE A C 1
ATOM 604 O O . PHE A 1 71 ? -9.377 0.721 0.381 1.00 76.25 71 PHE A O 1
ATOM 611 N N . VAL A 1 72 ? -9.225 -0.586 -1.452 1.00 72.12 72 VAL A N 1
ATOM 612 C CA . VAL A 1 72 ? -9.325 0.478 -2.459 1.00 72.12 72 VAL A CA 1
ATOM 613 C C . VAL A 1 72 ? -10.674 0.355 -3.169 1.00 72.12 72 VAL A C 1
ATOM 615 O O . VAL A 1 72 ? -10.891 -0.551 -3.969 1.00 72.12 72 VAL A O 1
ATOM 618 N N . LYS A 1 73 ? -11.617 1.256 -2.856 1.00 61.16 73 LYS A N 1
ATOM 619 C CA . LYS A 1 73 ? -13.003 1.201 -3.369 1.00 61.16 73 LYS A CA 1
ATOM 620 C C . LYS A 1 73 ? -13.234 1.913 -4.711 1.00 61.16 73 LYS A C 1
ATOM 622 O O . LYS A 1 73 ? -14.346 1.846 -5.226 1.00 61.16 73 LYS A O 1
ATOM 627 N N . ALA A 1 74 ? -12.234 2.575 -5.300 1.00 49.00 74 ALA A N 1
ATOM 628 C CA . ALA A 1 74 ? -12.394 3.253 -6.590 1.00 49.00 74 ALA A CA 1
ATOM 629 C C . ALA A 1 74 ? -11.085 3.343 -7.393 1.00 49.00 74 ALA A C 1
ATOM 631 O O . ALA A 1 74 ? -10.042 3.710 -6.856 1.00 49.00 74 ALA A O 1
ATOM 632 N N . ARG A 1 75 ? -11.189 3.065 -8.704 1.00 46.44 75 ARG A N 1
ATOM 633 C CA . ARG A 1 75 ? -10.174 3.321 -9.740 1.00 46.44 75 ARG A CA 1
ATOM 634 C C . ARG A 1 75 ? -9.950 4.827 -9.888 1.00 46.44 75 ARG A C 1
ATOM 636 O O . ARG A 1 75 ? -10.578 5.473 -10.717 1.00 46.44 75 ARG A O 1
ATOM 643 N N . SER A 1 76 ? -9.052 5.389 -9.100 1.00 41.16 76 SER A N 1
ATOM 644 C CA . SER A 1 76 ? -8.451 6.688 -9.398 1.00 41.16 76 SER A CA 1
ATOM 645 C C . SER A 1 76 ? -6.941 6.519 -9.352 1.00 41.16 76 SER A C 1
ATOM 647 O O . SER A 1 76 ? -6.261 7.064 -8.489 1.00 41.16 76 SER A O 1
ATOM 649 N N . ILE A 1 77 ? -6.416 5.736 -10.294 1.00 49.25 77 ILE A N 1
ATOM 650 C CA . ILE A 1 77 ? -5.004 5.826 -10.649 1.00 49.25 77 ILE A CA 1
ATOM 651 C C . ILE A 1 77 ? -4.891 7.118 -11.463 1.00 49.25 77 ILE A C 1
ATOM 653 O O . ILE A 1 77 ? -5.121 7.116 -12.670 1.00 49.25 77 ILE A O 1
ATOM 657 N N . LYS A 1 78 ? -4.626 8.251 -10.806 1.00 46.03 78 LYS A N 1
ATOM 658 C CA . LYS A 1 78 ? -4.104 9.415 -11.525 1.00 46.03 78 LYS A CA 1
ATOM 659 C C . LYS A 1 78 ? -2.655 9.082 -11.865 1.00 46.03 78 LYS A C 1
ATOM 661 O O . LYS A 1 78 ? -1.768 9.355 -11.068 1.00 46.03 78 LYS A O 1
ATOM 666 N N . MET A 1 79 ? -2.435 8.442 -13.013 1.00 42.72 79 MET A N 1
ATOM 667 C CA . MET A 1 79 ? -1.108 8.429 -13.621 1.00 42.72 79 MET A CA 1
ATOM 668 C C . MET A 1 79 ? -0.801 9.877 -13.990 1.00 42.72 79 MET A C 1
ATOM 670 O O . MET A 1 79 ? -1.449 10.451 -14.863 1.00 42.72 79 MET A O 1
ATOM 674 N N . TRP A 1 80 ? 0.098 10.501 -13.239 1.00 43.12 80 TRP A N 1
ATOM 675 C CA . TRP A 1 80 ? 0.736 11.730 -13.675 1.00 43.12 80 TRP A CA 1
ATOM 676 C C . TRP A 1 80 ? 1.852 11.297 -14.622 1.00 43.12 80 TRP A C 1
ATOM 678 O O . TRP A 1 80 ? 2.914 10.870 -14.180 1.00 43.12 80 TRP A O 1
ATOM 688 N N . GLU A 1 81 ? 1.558 11.299 -15.919 1.00 40.53 81 GLU A N 1
ATOM 689 C CA . GLU A 1 81 ? 2.602 11.320 -16.939 1.00 40.53 81 GLU A CA 1
ATOM 690 C C . GLU A 1 81 ? 3.181 12.737 -16.909 1.00 40.53 81 GLU A C 1
ATOM 692 O O . GLU A 1 81 ? 2.441 13.709 -17.086 1.00 40.53 81 GLU A O 1
ATOM 697 N N . GLY A 1 82 ? 4.460 12.847 -16.546 1.00 37.78 82 GLY A N 1
ATOM 698 C CA . GLY A 1 82 ? 5.206 14.103 -16.630 1.00 37.78 82 GLY A CA 1
ATOM 699 C C . GLY A 1 82 ? 5.329 14.597 -18.064 1.00 37.78 82 GLY A C 1
ATOM 700 O O . GLY A 1 82 ? 5.428 13.742 -18.973 1.00 37.78 82 GLY A O 1
#

Foldseek 3Di:
DEEEDPDPVVLVVVCVVVVWAWPDWEWEDPDPFKIWIWTWTDDPVYIYIYIDMDTPVVVVVVVVVCVVVCSDVDPPHPHPPD

Radius of gyration: 12.48 Å; chains: 1; bounding box: 24×22×33 Å